Protein AF-A0A5S5D108-F1 (afdb_monomer_lite)

Structure (mmCIF, N/CA/C/O backbone):
data_AF-A0A5S5D108-F1
#
_entry.id   AF-A0A5S5D108-F1
#
loop_
_atom_site.group_PDB
_atom_site.id
_atom_site.type_symbol
_atom_site.label_atom_id
_atom_site.label_alt_id
_atom_site.label_comp_id
_atom_site.label_asym_id
_atom_site.label_entity_id
_atom_site.label_seq_id
_atom_site.pdbx_PDB_ins_code
_atom_site.Cartn_x
_atom_site.Cartn_y
_atom_site.Cartn_z
_atom_site.occupancy
_atom_site.B_iso_or_equiv
_atom_site.auth_seq_id
_atom_site.auth_comp_id
_atom_site.auth_asym_id
_atom_site.auth_atom_id
_atom_site.pdbx_PDB_model_num
ATOM 1 N N . MET A 1 1 ? -5.288 -3.520 -21.185 1.00 42.44 1 MET A N 1
ATOM 2 C CA . MET A 1 1 ? -4.556 -2.537 -20.353 1.00 42.44 1 MET A CA 1
ATOM 3 C C . MET A 1 1 ? -3.387 -3.270 -19.719 1.00 42.44 1 MET A C 1
ATOM 5 O O . MET A 1 1 ? -3.629 -4.169 -18.931 1.00 42.44 1 MET A O 1
ATOM 9 N N . SER A 1 2 ? -2.144 -2.979 -20.115 1.00 45.03 2 SER A N 1
ATOM 10 C CA . SER A 1 2 ? -0.979 -3.663 -19.539 1.00 45.03 2 SER A CA 1
ATOM 11 C C . SER A 1 2 ? -0.767 -3.152 -18.113 1.00 45.03 2 SER A C 1
ATOM 13 O O . SER A 1 2 ? -0.400 -1.992 -17.905 1.00 45.03 2 SER A O 1
ATOM 15 N N . HIS A 1 3 ? -1.108 -3.967 -17.115 1.00 58.56 3 HIS A N 1
ATOM 16 C CA . HIS A 1 3 ? -0.897 -3.608 -15.719 1.00 58.56 3 HIS A CA 1
ATOM 17 C C . HIS A 1 3 ? 0.612 -3.598 -15.455 1.00 58.56 3 HIS A C 1
ATOM 19 O O . HIS A 1 3 ? 1.225 -4.645 -15.292 1.00 58.56 3 HIS A O 1
ATOM 25 N N . ARG A 1 4 ? 1.205 -2.395 -15.399 1.00 70.88 4 ARG A N 1
ATOM 26 C CA . ARG A 1 4 ? 2.649 -2.145 -15.193 1.00 70.88 4 ARG A CA 1
ATOM 27 C C . ARG A 1 4 ? 3.261 -2.891 -13.997 1.00 70.88 4 ARG A C 1
ATOM 29 O O . ARG A 1 4 ? 4.476 -3.025 -13.933 1.00 70.88 4 ARG A O 1
ATOM 36 N N . TYR A 1 5 ? 2.436 -3.353 -13.057 1.00 78.81 5 TYR A N 1
ATOM 37 C CA . TYR A 1 5 ? 2.865 -4.113 -11.890 1.00 78.81 5 TYR A CA 1
ATOM 38 C C . TYR A 1 5 ? 2.055 -5.409 -11.754 1.00 78.81 5 TYR A C 1
ATOM 40 O O . TYR A 1 5 ? 0.820 -5.339 -11.773 1.00 78.81 5 TYR A O 1
ATOM 48 N N . PRO A 1 6 ? 2.725 -6.561 -11.546 1.00 86.31 6 PRO A N 1
ATOM 49 C CA . PRO A 1 6 ? 2.068 -7.832 -11.273 1.00 86.31 6 PRO A CA 1
ATOM 50 C C . PRO A 1 6 ? 1.144 -7.758 -10.058 1.00 86.31 6 PRO A C 1
ATOM 52 O O . PRO A 1 6 ? 1.405 -7.041 -9.086 1.00 86.31 6 PRO A O 1
ATOM 55 N N . LEU A 1 7 ? 0.079 -8.558 -10.080 1.00 83.31 7 LEU A N 1
ATOM 56 C CA . LEU A 1 7 ? -0.920 -8.592 -9.011 1.00 83.31 7 LEU A CA 1
ATOM 57 C C . LEU A 1 7 ? -0.305 -9.018 -7.666 1.00 83.31 7 LEU A C 1
ATOM 59 O O . LEU A 1 7 ? -0.616 -8.439 -6.626 1.00 83.31 7 LEU A O 1
ATOM 63 N N . GLN A 1 8 ? 0.658 -9.943 -7.709 1.00 83.44 8 GLN A N 1
ATOM 64 C CA . GLN A 1 8 ? 1.432 -10.398 -6.551 1.00 83.44 8 GLN A CA 1
ATOM 65 C C . GLN A 1 8 ? 2.207 -9.251 -5.883 1.00 83.44 8 GLN A C 1
ATOM 67 O O . GLN A 1 8 ? 2.210 -9.127 -4.657 1.00 83.44 8 GLN A O 1
ATOM 72 N N . THR A 1 9 ? 2.812 -8.364 -6.679 1.00 88.81 9 THR A N 1
ATOM 73 C CA . THR A 1 9 ? 3.544 -7.188 -6.185 1.00 88.81 9 THR A CA 1
ATOM 74 C C . THR A 1 9 ? 2.607 -6.236 -5.450 1.00 88.81 9 THR A C 1
ATOM 76 O O . THR A 1 9 ? 2.911 -5.789 -4.342 1.00 88.81 9 THR A O 1
ATOM 79 N N . ARG A 1 10 ? 1.425 -5.980 -6.025 1.00 88.38 10 ARG A N 1
ATOM 80 C CA . ARG A 1 10 ? 0.391 -5.133 -5.411 1.00 88.38 10 ARG A CA 1
ATOM 81 C C . ARG A 1 10 ? -0.105 -5.729 -4.090 1.00 88.38 10 ARG A C 1
ATOM 83 O O . ARG A 1 10 ? -0.156 -5.022 -3.086 1.00 88.38 10 ARG A O 1
ATOM 90 N N . ALA A 1 11 ? -0.405 -7.029 -4.070 1.00 87.19 11 ALA A N 1
ATOM 91 C CA . ALA A 1 11 ? -0.857 -7.736 -2.872 1.00 87.19 11 ALA A CA 1
ATOM 92 C C . ALA A 1 11 ? 0.197 -7.698 -1.753 1.00 87.19 11 ALA A C 1
ATOM 94 O O . ALA A 1 11 ? -0.113 -7.382 -0.604 1.00 87.19 11 ALA A O 1
ATOM 95 N N . ARG A 1 12 ? 1.470 -7.933 -2.090 1.00 91.19 12 ARG A N 1
ATOM 96 C CA . ARG A 1 12 ? 2.575 -7.895 -1.124 1.00 91.19 12 ARG A CA 1
ATOM 97 C C . ARG A 1 12 ? 2.792 -6.497 -0.544 1.00 91.19 12 ARG A C 1
ATOM 99 O O . ARG A 1 12 ? 3.071 -6.378 0.648 1.00 91.19 12 ARG A O 1
ATOM 106 N N . ALA A 1 13 ? 2.616 -5.448 -1.349 1.00 91.56 13 ALA A N 1
ATOM 107 C CA . ALA A 1 13 ? 2.649 -4.068 -0.870 1.00 91.56 13 ALA A CA 1
ATOM 108 C C . ALA A 1 13 ? 1.543 -3.786 0.155 1.00 91.56 13 ALA A C 1
ATOM 110 O O . ALA A 1 13 ? 1.832 -3.241 1.219 1.00 91.56 13 ALA A O 1
ATOM 111 N N . ILE A 1 14 ? 0.310 -4.222 -0.116 1.00 90.50 14 ILE A N 1
ATOM 112 C CA . ILE A 1 14 ? -0.821 -4.063 0.810 1.00 90.50 14 ILE A CA 1
ATOM 113 C C . ILE A 1 14 ? -0.542 -4.785 2.135 1.00 90.50 14 ILE A C 1
ATOM 115 O O . ILE A 1 14 ? -0.690 -4.178 3.193 1.00 90.50 14 ILE A O 1
ATOM 119 N N . VAL A 1 15 ? -0.052 -6.031 2.093 1.00 88.81 15 VAL A N 1
ATOM 120 C CA . VAL A 1 15 ? 0.284 -6.806 3.302 1.00 88.81 15 VAL A CA 1
ATOM 121 C C . VAL A 1 15 ? 1.340 -6.104 4.162 1.00 88.81 15 VAL A C 1
ATOM 123 O O . VAL A 1 15 ? 1.256 -6.123 5.390 1.00 88.81 15 VAL A O 1
ATOM 126 N N . MET A 1 16 ? 2.347 -5.472 3.551 1.00 89.62 16 MET A N 1
ATOM 127 C CA . MET A 1 16 ? 3.352 -4.724 4.314 1.00 89.62 16 MET A CA 1
ATOM 128 C C . MET A 1 16 ? 2.752 -3.497 5.004 1.00 89.62 16 MET A C 1
ATOM 130 O O . MET A 1 16 ? 3.085 -3.244 6.164 1.00 89.62 16 MET A O 1
ATOM 134 N N . ILE A 1 17 ? 1.840 -2.785 4.340 1.00 89.44 17 ILE A N 1
ATOM 135 C CA . ILE A 1 17 ? 1.135 -1.635 4.925 1.00 89.44 17 ILE A CA 1
ATOM 136 C C . ILE A 1 17 ? 0.262 -2.085 6.101 1.00 89.44 17 ILE A C 1
ATOM 138 O O . ILE A 1 17 ? 0.334 -1.492 7.174 1.00 89.44 17 ILE A O 1
ATOM 142 N N . THR A 1 18 ? -0.499 -3.176 5.961 1.00 84.88 18 THR A N 1
ATOM 143 C CA . THR A 1 18 ? -1.351 -3.693 7.048 1.00 84.88 18 THR A CA 1
ATOM 144 C C . THR A 1 18 ? -0.553 -4.210 8.246 1.00 84.88 18 THR A C 1
ATOM 146 O O . THR A 1 18 ? -1.073 -4.240 9.354 1.00 84.88 18 THR A O 1
ATOM 149 N N . LYS A 1 19 ? 0.717 -4.587 8.046 1.00 87.62 19 LYS A N 1
ATOM 150 C CA . LYS A 1 19 ? 1.663 -4.939 9.121 1.00 87.62 19 LYS A CA 1
ATOM 151 C C . LYS A 1 19 ? 2.274 -3.721 9.832 1.00 87.62 19 LYS A C 1
ATOM 153 O O . LYS A 1 19 ? 3.085 -3.905 10.732 1.00 87.62 19 LYS A O 1
ATOM 158 N N . GLY A 1 20 ? 1.916 -2.498 9.433 1.00 87.12 20 GLY A N 1
ATOM 159 C CA . GLY A 1 20 ? 2.373 -1.255 10.061 1.00 87.12 20 GLY A CA 1
ATOM 160 C C . GLY A 1 20 ? 3.530 -0.554 9.347 1.00 87.12 20 GLY A C 1
ATOM 161 O O . GLY A 1 20 ? 4.052 0.430 9.865 1.00 87.12 20 GLY A O 1
ATOM 162 N N . ASN A 1 21 ? 3.942 -1.011 8.158 1.00 89.56 21 ASN A N 1
ATOM 163 C CA . ASN A 1 21 ? 4.956 -0.291 7.385 1.00 89.56 21 ASN A CA 1
ATOM 164 C C . ASN A 1 21 ? 4.355 0.965 6.746 1.00 89.56 21 ASN A C 1
ATOM 166 O O . ASN A 1 21 ? 3.231 0.947 6.241 1.00 89.56 21 ASN A O 1
ATOM 170 N N . SER A 1 22 ? 5.129 2.052 6.704 1.00 91.38 22 SER A N 1
ATOM 171 C CA . SER A 1 22 ? 4.696 3.276 6.033 1.00 91.38 22 SER A CA 1
ATOM 172 C C . SER A 1 22 ? 4.648 3.089 4.513 1.00 91.38 22 SER A C 1
ATOM 174 O O . SER A 1 22 ? 5.466 2.379 3.920 1.00 91.38 22 SER A O 1
ATOM 176 N N .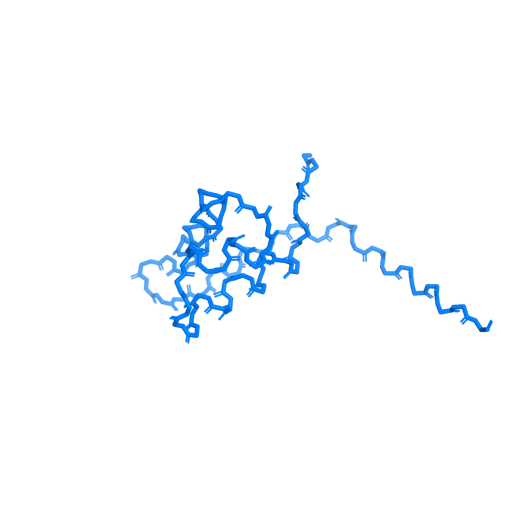 ILE A 1 23 ? 3.721 3.791 3.857 1.00 87.62 23 ILE A N 1
ATOM 177 C CA . ILE A 1 23 ? 3.591 3.790 2.391 1.00 87.62 23 ILE A CA 1
ATOM 178 C C . ILE A 1 23 ? 4.908 4.212 1.719 1.00 87.62 23 ILE A C 1
ATOM 180 O O . ILE A 1 23 ? 5.279 3.651 0.691 1.00 87.62 23 ILE A O 1
ATOM 184 N N . ALA A 1 24 ? 5.644 5.157 2.313 1.00 89.25 24 ALA A N 1
ATOM 185 C CA . ALA A 1 24 ? 6.929 5.622 1.794 1.00 89.25 24 ALA A CA 1
ATOM 186 C C . ALA A 1 24 ? 8.005 4.524 1.811 1.00 89.25 24 ALA A C 1
ATOM 188 O O . ALA A 1 24 ? 8.699 4.329 0.811 1.00 89.25 24 ALA A O 1
ATOM 189 N N . SER A 1 25 ? 8.109 3.768 2.908 1.00 88.88 25 SER A N 1
ATOM 190 C CA . SER A 1 25 ? 9.049 2.646 3.012 1.00 88.88 25 SER A CA 1
ATOM 191 C C . SER A 1 25 ? 8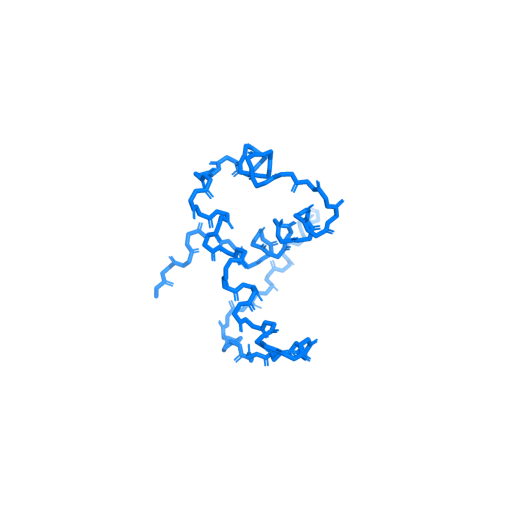.708 1.536 2.020 1.00 88.88 25 SER A C 1
ATOM 193 O O . SER A 1 25 ? 9.594 1.008 1.352 1.00 88.88 25 SER A O 1
ATOM 195 N N . VAL A 1 26 ? 7.418 1.228 1.864 1.00 92.12 26 VAL A N 1
ATOM 196 C CA . VAL A 1 26 ? 6.935 0.226 0.905 1.00 92.12 26 VAL A CA 1
ATOM 197 C C . VAL A 1 26 ? 7.208 0.665 -0.538 1.00 92.12 26 VAL A C 1
ATOM 199 O O . VAL A 1 26 ? 7.694 -0.126 -1.342 1.00 92.12 26 VAL A O 1
ATOM 202 N N . ALA A 1 27 ? 6.975 1.935 -0.868 1.00 91.75 27 ALA A N 1
ATOM 203 C CA . ALA A 1 27 ? 7.265 2.493 -2.187 1.00 91.75 27 ALA A CA 1
ATOM 204 C C . ALA A 1 27 ? 8.759 2.413 -2.538 1.00 91.75 27 ALA A C 1
ATOM 206 O O . ALA A 1 27 ? 9.109 1.971 -3.634 1.00 91.75 27 ALA A O 1
ATOM 207 N N . LYS A 1 28 ? 9.634 2.751 -1.579 1.00 92.25 28 LYS A N 1
ATOM 208 C CA . LYS A 1 28 ? 11.091 2.622 -1.720 1.00 92.25 28 LYS A CA 1
ATOM 209 C C . LYS A 1 28 ? 11.513 1.168 -1.939 1.00 92.25 28 LYS A C 1
ATOM 211 O O . LYS A 1 28 ? 12.362 0.917 -2.786 1.00 92.25 28 LYS A O 1
ATOM 216 N N . TRP A 1 29 ? 10.897 0.224 -1.227 1.00 91.75 29 TRP A N 1
ATOM 217 C CA . TRP A 1 29 ? 11.184 -1.206 -1.360 1.00 91.75 29 TRP A CA 1
ATOM 218 C C . TRP A 1 29 ? 10.872 -1.752 -2.760 1.00 91.75 29 TRP A C 1
ATOM 220 O O . TRP A 1 29 ? 11.641 -2.535 -3.305 1.00 91.75 29 TRP A O 1
ATOM 230 N N . PHE A 1 30 ? 9.764 -1.314 -3.361 1.00 88.00 30 PHE A N 1
ATOM 231 C CA . PHE A 1 30 ? 9.360 -1.736 -4.707 1.00 88.00 30 PHE A CA 1
ATOM 232 C C . PHE A 1 30 ? 9.896 -0.846 -5.836 1.00 88.00 30 PHE A C 1
ATOM 234 O O . PHE A 1 30 ? 9.575 -1.091 -6.997 1.00 88.00 30 PHE A O 1
ATOM 241 N N . GLY A 1 31 ? 10.667 0.199 -5.520 1.00 91.38 31 GLY A N 1
ATOM 242 C CA . GLY A 1 31 ? 11.200 1.129 -6.519 1.00 91.38 31 GLY A CA 1
ATOM 243 C C . GLY A 1 31 ? 10.117 1.881 -7.298 1.00 91.38 31 GLY A C 1
ATOM 244 O O . GLY A 1 31 ? 10.306 2.192 -8.471 1.00 91.38 31 GLY A O 1
ATOM 245 N N . CYS A 1 32 ? 8.967 2.156 -6.676 1.00 87.62 32 CYS A N 1
ATOM 246 C CA . CYS A 1 32 ? 7.841 2.818 -7.333 1.00 87.62 32 CYS A CA 1
ATOM 247 C C . CYS A 1 32 ? 7.457 4.132 -6.632 1.00 87.62 32 CYS A C 1
ATOM 249 O O . CYS A 1 32 ? 7.749 4.313 -5.449 1.00 87.62 32 CYS A O 1
ATOM 251 N N . PRO A 1 33 ? 6.792 5.073 -7.330 1.00 90.88 33 PRO A N 1
ATOM 252 C CA . PRO A 1 33 ? 6.325 6.306 -6.707 1.00 90.88 33 PRO A CA 1
ATOM 253 C C . PRO A 1 33 ? 5.325 6.027 -5.583 1.00 90.88 33 PRO A C 1
ATOM 255 O O . PRO A 1 33 ? 4.427 5.196 -5.743 1.00 90.88 33 PRO A O 1
ATOM 258 N N . THR A 1 34 ? 5.402 6.795 -4.496 1.00 88.88 34 THR A N 1
ATOM 259 C CA . THR A 1 34 ? 4.472 6.706 -3.354 1.00 88.88 34 THR A CA 1
ATOM 260 C C . THR A 1 34 ? 3.009 6.801 -3.780 1.00 88.88 34 THR A C 1
ATOM 262 O O . THR A 1 34 ? 2.185 6.029 -3.299 1.00 88.88 34 THR A O 1
ATOM 265 N N . ALA A 1 35 ? 2.697 7.657 -4.759 1.00 85.44 35 ALA A N 1
ATOM 266 C CA . ALA A 1 35 ? 1.361 7.786 -5.344 1.00 85.44 35 ALA A CA 1
ATOM 267 C C . ALA A 1 35 ? 0.804 6.458 -5.898 1.00 85.44 35 ALA A C 1
ATOM 269 O O . ALA A 1 35 ? -0.397 6.209 -5.814 1.00 85.44 35 ALA A O 1
ATOM 270 N N . THR A 1 36 ? 1.670 5.582 -6.418 1.00 89.88 36 THR A N 1
ATOM 271 C CA . THR A 1 36 ? 1.283 4.266 -6.952 1.00 89.88 36 THR A CA 1
ATOM 272 C C . THR A 1 36 ? 0.840 3.335 -5.828 1.00 89.88 36 THR A C 1
ATOM 274 O O . THR A 1 36 ? -0.224 2.723 -5.908 1.00 89.88 36 THR A O 1
ATOM 277 N N . VAL A 1 37 ? 1.619 3.274 -4.748 1.00 89.75 37 VAL A N 1
ATOM 278 C CA . VAL A 1 37 ? 1.299 2.455 -3.573 1.00 89.75 37 VAL A CA 1
ATOM 279 C C . VAL A 1 37 ? 0.055 2.989 -2.861 1.00 89.75 37 VAL A C 1
ATOM 281 O O . VAL A 1 37 ? -0.825 2.209 -2.502 1.00 89.75 37 VAL A O 1
ATOM 284 N N . SER A 1 38 ? -0.080 4.314 -2.740 1.00 87.38 38 SER A N 1
ATOM 285 C CA . SER A 1 38 ? -1.293 4.954 -2.218 1.00 87.38 38 SER A CA 1
ATOM 286 C C . SER A 1 38 ? -2.528 4.578 -3.036 1.00 87.38 38 SER A C 1
ATOM 288 O O . SER A 1 38 ? -3.561 4.249 -2.462 1.00 87.38 38 SER A O 1
ATOM 290 N N . ARG A 1 39 ? -2.427 4.560 -4.372 1.00 87.44 39 ARG A N 1
ATOM 291 C CA . ARG A 1 39 ? -3.520 4.135 -5.260 1.00 87.44 39 ARG A CA 1
ATOM 292 C C . ARG A 1 39 ? -3.923 2.684 -4.995 1.00 87.44 39 ARG A C 1
ATOM 294 O O . ARG A 1 39 ? -5.113 2.410 -4.915 1.00 87.44 39 ARG A O 1
ATOM 301 N N . TRP A 1 40 ? -2.964 1.770 -4.831 1.00 88.69 40 TRP A N 1
ATOM 302 C CA . TRP A 1 40 ? -3.257 0.367 -4.507 1.00 88.69 40 TRP A CA 1
ATOM 303 C C . TRP A 1 40 ? -3.909 0.202 -3.140 1.00 88.69 40 TRP A C 1
ATOM 305 O O . TRP A 1 40 ? -4.803 -0.624 -2.989 1.00 88.69 40 TRP A O 1
ATOM 315 N N . TYR A 1 41 ? -3.482 0.986 -2.154 1.00 85.94 41 TYR A N 1
ATOM 316 C CA . TYR A 1 41 ? -4.076 0.942 -0.826 1.00 85.94 41 TYR A CA 1
ATOM 317 C C . TYR A 1 41 ? -5.499 1.514 -0.816 1.00 85.94 41 TYR A C 1
ATOM 319 O O . TYR A 1 41 ? -6.379 0.942 -0.184 1.00 85.94 41 TYR A O 1
ATOM 327 N N . LEU A 1 42 ? -5.762 2.589 -1.564 1.00 82.81 42 LEU A N 1
ATOM 328 C CA . LEU A 1 42 ? -7.117 3.124 -1.746 1.00 82.81 42 LEU A CA 1
ATOM 329 C C . LEU A 1 42 ? -8.036 2.135 -2.471 1.00 82.81 42 LEU A C 1
ATOM 331 O O . LEU A 1 42 ? -9.178 1.971 -2.062 1.00 82.81 42 LEU A O 1
ATOM 335 N N . ASP A 1 43 ? -7.531 1.460 -3.506 1.00 83.44 43 ASP A N 1
ATOM 336 C CA . ASP A 1 43 ? -8.229 0.378 -4.211 1.00 83.44 43 ASP A CA 1
ATOM 337 C C . ASP A 1 43 ? -8.601 -0.744 -3.223 1.00 83.44 43 ASP A C 1
ATOM 339 O O . ASP A 1 43 ? -9.769 -1.100 -3.095 1.00 83.44 43 ASP A O 1
ATOM 343 N N . TYR A 1 44 ? -7.639 -1.192 -2.406 1.00 82.38 44 TYR A N 1
ATOM 344 C CA . TYR A 1 44 ? -7.857 -2.145 -1.311 1.00 82.38 44 TYR A CA 1
ATOM 345 C C . TYR A 1 44 ? -8.908 -1.684 -0.285 1.00 82.38 44 TYR A C 1
ATOM 347 O O . TYR A 1 44 ? -9.781 -2.462 0.095 1.00 82.38 44 TYR A O 1
ATOM 355 N N . LEU A 1 45 ? -8.860 -0.425 0.159 1.00 77.50 45 LEU A N 1
ATOM 356 C CA . LEU A 1 45 ? -9.852 0.131 1.085 1.00 77.50 45 LEU A CA 1
ATOM 357 C C . LEU A 1 45 ? -11.243 0.241 0.449 1.00 77.50 45 LEU A C 1
ATOM 359 O O . LEU A 1 45 ? -12.237 0.024 1.138 1.00 77.50 45 LEU A O 1
ATOM 363 N N . GLY A 1 46 ? -11.312 0.535 -0.851 1.00 70.94 46 GLY A N 1
ATOM 364 C CA . GLY A 1 46 ? -12.544 0.512 -1.635 1.00 70.94 46 GLY A CA 1
ATOM 365 C C . GLY A 1 46 ? -13.172 -0.883 -1.691 1.00 70.94 46 GLY A C 1
ATOM 366 O O . GLY A 1 46 ? -14.379 -1.005 -1.495 1.00 70.94 46 GLY A O 1
ATOM 367 N N . TYR A 1 47 ? -12.361 -1.940 -1.845 1.00 61.53 47 TYR A N 1
ATOM 368 C CA . TYR A 1 47 ? -12.823 -3.335 -1.726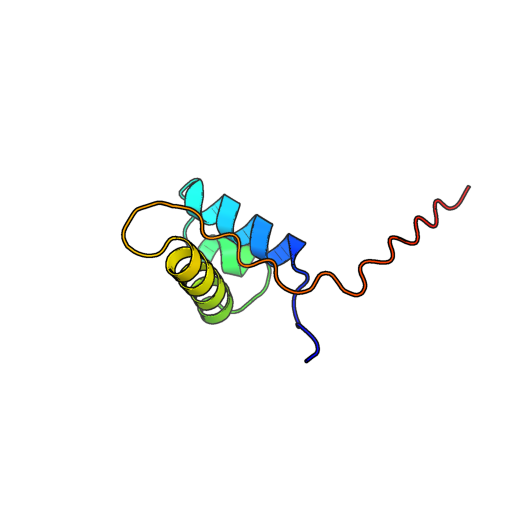 1.00 61.53 47 TYR A CA 1
ATOM 369 C C . TYR A 1 47 ? -13.290 -3.704 -0.313 1.00 61.53 47 TYR A C 1
ATOM 371 O O . TYR A 1 47 ? -14.118 -4.597 -0.146 1.00 61.53 47 TYR A O 1
ATOM 379 N N . ARG A 1 48 ? -12.786 -3.014 0.715 1.00 56.16 48 ARG A N 1
ATOM 380 C CA . ARG A 1 48 ? -13.187 -3.201 2.117 1.00 56.16 48 ARG A CA 1
ATOM 381 C C . ARG A 1 48 ? -14.468 -2.434 2.488 1.00 56.16 48 ARG A C 1
ATOM 383 O O . ARG A 1 48 ? -14.704 -2.227 3.678 1.00 56.16 48 ARG A O 1
ATOM 390 N N . GLY A 1 49 ? -15.222 -1.959 1.487 1.00 46.19 49 GLY A N 1
ATOM 391 C CA . GLY A 1 49 ? -16.308 -0.980 1.579 1.00 46.19 49 GLY A CA 1
ATOM 392 C C . GLY A 1 49 ? -17.092 -1.003 2.891 1.00 46.19 49 GLY A C 1
ATOM 393 O O . GLY A 1 49 ? -17.564 -2.058 3.275 1.00 46.19 49 GLY A O 1
ATOM 394 N N . LYS A 1 50 ? -17.178 0.174 3.540 1.00 44.88 50 LYS A N 1
ATOM 395 C CA . LYS A 1 50 ? -17.966 0.661 4.707 1.00 44.88 50 LYS A CA 1
ATOM 396 C C . LYS A 1 50 ? -18.361 -0.268 5.881 1.00 44.88 50 LYS A C 1
ATOM 398 O O . LYS A 1 50 ? -18.677 0.262 6.937 1.00 44.88 50 LYS A O 1
ATOM 403 N N . GLU A 1 51 ? -18.281 -1.586 5.777 1.00 47.28 51 GLU A N 1
ATOM 404 C CA . GLU A 1 51 ? -18.759 -2.560 6.765 1.00 47.28 51 GLU A CA 1
ATOM 405 C C . GLU A 1 51 ? -17.791 -3.739 6.952 1.00 47.28 51 GLU A C 1
ATOM 407 O O . GLU A 1 51 ? -18.180 -4.805 7.409 1.00 47.28 51 GLU A O 1
ATOM 412 N N . GLY A 1 52 ? -16.507 -3.587 6.610 1.00 47.00 52 GLY A N 1
ATOM 413 C CA . GLY A 1 52 ? -15.479 -4.580 6.955 1.00 47.00 52 GLY A CA 1
ATOM 414 C C . GLY A 1 52 ? -15.607 -5.938 6.249 1.00 47.00 52 GLY A C 1
ATOM 415 O O . GLY A 1 52 ? -14.776 -6.812 6.492 1.00 47.00 52 GLY A O 1
ATOM 416 N N . ILE A 1 53 ? -16.582 -6.103 5.355 1.00 44.75 53 ILE A N 1
ATOM 417 C CA . ILE A 1 53 ? -16.755 -7.286 4.515 1.00 44.75 53 ILE A CA 1
ATOM 418 C C . ILE A 1 53 ? -15.829 -7.129 3.307 1.00 44.75 53 ILE A C 1
ATOM 420 O O . ILE A 1 53 ? -15.928 -6.169 2.545 1.00 44.75 53 ILE A O 1
ATOM 424 N N . THR A 1 54 ? -14.888 -8.057 3.147 1.00 43.81 54 THR A N 1
ATOM 425 C CA . THR A 1 54 ? -14.032 -8.129 1.961 1.00 43.81 54 THR A CA 1
ATOM 426 C C . THR A 1 54 ? -14.905 -8.507 0.768 1.00 43.81 54 THR A C 1
ATOM 428 O O . THR A 1 54 ? -15.226 -9.678 0.585 1.00 43.81 54 THR A O 1
ATOM 431 N N . ILE A 1 55 ? -15.320 -7.531 -0.042 1.00 47.09 55 ILE A N 1
ATOM 432 C CA . ILE A 1 55 ? -15.978 -7.820 -1.315 1.00 47.09 55 ILE A CA 1
ATOM 433 C C . ILE A 1 55 ? -14.858 -8.222 -2.272 1.00 47.09 55 ILE A C 1
ATOM 435 O O . ILE A 1 55 ? -14.216 -7.375 -2.895 1.00 47.09 55 ILE A O 1
ATOM 439 N N . THR A 1 56 ? -14.563 -9.520 -2.347 1.00 46.34 56 THR A N 1
ATOM 440 C CA . THR A 1 56 ? -13.754 -10.097 -3.421 1.00 46.34 56 THR A CA 1
ATOM 441 C C . THR A 1 56 ? -14.515 -9.894 -4.724 1.00 46.34 56 THR A C 1
ATOM 443 O O . THR A 1 56 ? -15.274 -10.752 -5.167 1.00 46.34 56 THR A O 1
ATOM 446 N N . LEU A 1 57 ? -14.336 -8.730 -5.351 1.00 45.19 57 LEU A N 1
ATOM 447 C CA . LEU A 1 57 ? -14.679 -8.580 -6.752 1.00 45.19 57 LEU A CA 1
ATOM 448 C C . LEU A 1 57 ? -13.719 -9.510 -7.493 1.00 45.19 57 LEU A C 1
ATOM 450 O O . LEU A 1 57 ? -12.511 -9.264 -7.526 1.00 45.19 57 LEU A O 1
ATOM 454 N N . GLN A 1 58 ? -14.244 -10.622 -8.002 1.00 44.47 58 GLN A N 1
ATOM 455 C CA . GLN A 1 58 ? -13.503 -11.565 -8.824 1.00 44.47 58 GLN A CA 1
ATOM 456 C C . GLN A 1 58 ? -13.093 -10.836 -10.105 1.00 44.47 58 GLN A C 1
ATOM 458 O O . GLN A 1 58 ? -13.817 -10.810 -11.098 1.00 44.47 58 GLN A O 1
ATOM 463 N N . SER A 1 59 ? -11.957 -10.142 -10.052 1.00 43.25 59 SER A N 1
ATOM 464 C CA . SER A 1 59 ? -11.351 -9.546 -11.230 1.00 43.25 59 SER A CA 1
ATOM 465 C C . SER A 1 59 ? -11.025 -10.701 -12.158 1.00 43.25 59 SER A C 1
ATOM 467 O O . SER A 1 59 ? -10.264 -11.581 -11.763 1.00 43.25 59 SER A O 1
ATOM 469 N N . ARG A 1 60 ? -11.653 -10.702 -13.338 1.00 45.50 60 ARG A N 1
ATOM 470 C CA . ARG A 1 60 ? -11.479 -11.676 -14.421 1.00 45.50 60 ARG A CA 1
ATOM 471 C C . ARG A 1 60 ? -10.061 -12.247 -14.443 1.00 45.50 60 ARG A C 1
ATOM 473 O O . ARG A 1 60 ? -9.122 -11.576 -14.866 1.00 45.50 60 ARG A O 1
ATOM 480 N N . MET A 1 61 ? -9.938 -13.457 -13.904 1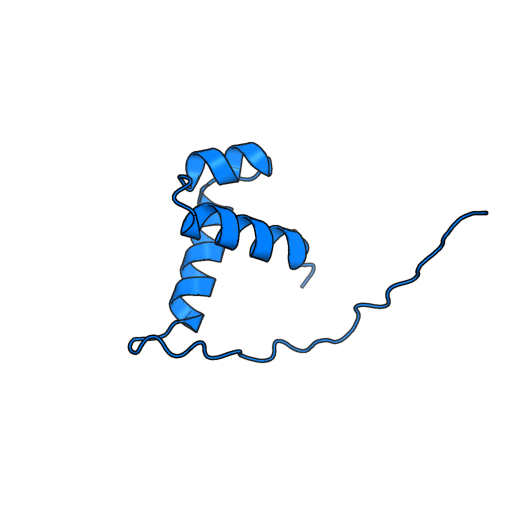.00 44.88 61 MET A N 1
ATOM 481 C CA . MET A 1 61 ? -8.770 -14.316 -14.022 1.00 44.88 61 MET A CA 1
ATOM 482 C C . MET A 1 61 ? -8.815 -14.929 -15.415 1.00 44.88 61 MET A C 1
ATOM 484 O O . MET A 1 61 ? -9.210 -16.076 -15.575 1.00 44.88 61 MET A O 1
ATOM 488 N N . ASP A 1 62 ? -8.452 -14.141 -16.415 1.00 46.09 62 ASP A N 1
ATOM 489 C CA . ASP A 1 62 ? -8.070 -14.665 -17.717 1.00 46.09 62 ASP A CA 1
ATOM 490 C C . ASP A 1 62 ? -6.565 -14.382 -17.859 1.00 46.09 62 ASP A C 1
ATOM 492 O O . ASP A 1 62 ? -6.123 -13.247 -17.664 1.00 46.09 62 ASP A O 1
ATOM 496 N N . ASP A 1 63 ? -5.794 -15.443 -18.103 1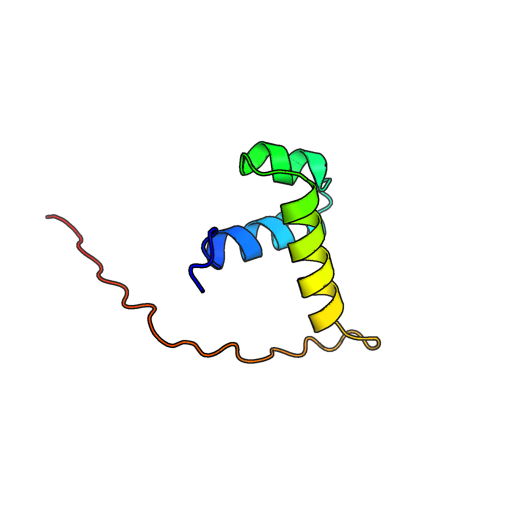.00 46.44 63 ASP A N 1
ATOM 497 C CA . ASP A 1 63 ? -4.343 -15.477 -18.342 1.00 46.44 63 ASP A CA 1
ATOM 498 C C . ASP A 1 63 ? -3.402 -15.267 -17.137 1.00 46.44 63 ASP A C 1
ATOM 500 O O . ASP A 1 63 ? -2.579 -14.352 -17.087 1.00 46.44 63 ASP A O 1
ATOM 504 N N . ILE A 1 64 ? -3.423 -16.210 -16.190 1.00 49.69 64 ILE A N 1
ATOM 505 C CA . ILE A 1 64 ? -2.182 -16.618 -15.508 1.00 49.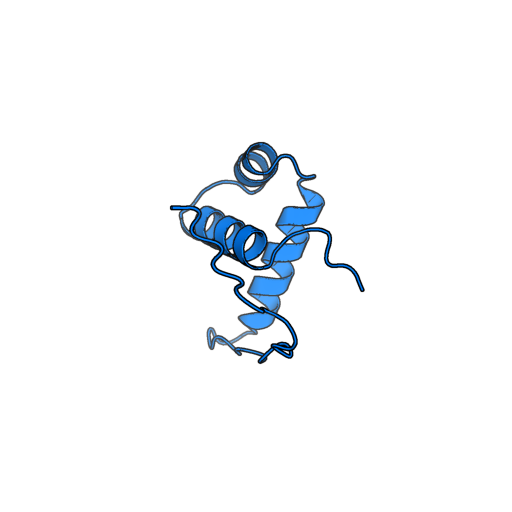69 64 ILE A CA 1
ATOM 506 C C . ILE A 1 64 ? -1.881 -18.048 -15.952 1.00 49.69 64 ILE A C 1
ATOM 508 O O . ILE A 1 64 ? -2.173 -19.014 -15.250 1.00 49.69 64 ILE A O 1
ATOM 512 N N . THR A 1 65 ? -1.315 -18.184 -17.146 1.00 43.56 65 THR A N 1
ATOM 513 C CA . THR A 1 65 ? -0.670 -19.426 -17.571 1.00 43.56 65 THR A CA 1
ATOM 514 C C . THR A 1 65 ? 0.654 -19.500 -16.823 1.00 43.56 65 THR A C 1
ATOM 516 O O . THR A 1 65 ? 1.618 -18.818 -17.163 1.00 43.56 65 THR A O 1
ATOM 519 N N . ILE A 1 66 ? 0.675 -20.258 -15.728 1.00 46.41 66 ILE A N 1
ATOM 520 C CA . ILE A 1 66 ? 1.911 -20.642 -15.047 1.00 46.41 66 ILE A CA 1
ATOM 521 C C . ILE A 1 66 ? 2.606 -21.634 -15.982 1.00 46.41 66 ILE A C 1
ATOM 523 O O . ILE A 1 66 ? 2.299 -22.822 -15.961 1.00 46.41 66 ILE A O 1
ATOM 527 N N . THR A 1 67 ? 3.488 -21.153 -16.856 1.00 46.66 67 THR A N 1
ATOM 528 C CA . THR A 1 67 ? 4.502 -22.017 -17.465 1.00 46.66 67 THR A CA 1
ATOM 529 C C . THR A 1 67 ? 5.630 -22.150 -16.456 1.00 46.66 67 THR A C 1
ATOM 531 O O . THR A 1 67 ? 6.469 -21.261 -16.304 1.00 46.66 67 THR A O 1
ATOM 534 N N . ASP A 1 68 ? 5.556 -23.237 -15.699 1.00 48.31 68 ASP A N 1
ATOM 535 C CA . ASP A 1 68 ? 6.601 -23.737 -14.819 1.00 48.31 68 ASP A CA 1
ATOM 536 C C . ASP A 1 68 ? 7.675 -24.401 -15.700 1.00 48.31 68 ASP A C 1
ATOM 538 O O . ASP A 1 68 ? 7.706 -25.616 -15.866 1.00 48.31 68 ASP A O 1
ATOM 542 N N . ASP A 1 69 ? 8.518 -23.592 -16.348 1.00 48.28 69 ASP A N 1
ATOM 543 C CA . ASP A 1 69 ? 9.766 -24.078 -16.948 1.00 48.28 69 ASP A CA 1
ATOM 544 C C . ASP A 1 69 ? 10.802 -24.224 -15.821 1.00 48.28 69 ASP A C 1
ATOM 546 O O . ASP A 1 69 ? 11.659 -23.365 -15.595 1.00 48.28 69 ASP A O 1
ATOM 550 N N . ILE A 1 70 ? 10.673 -25.316 -15.062 1.00 51.09 70 ILE A N 1
ATOM 551 C CA . ILE A 1 70 ? 11.769 -25.871 -14.268 1.00 51.09 70 ILE A CA 1
ATOM 552 C C . ILE A 1 70 ? 12.778 -26.431 -15.272 1.00 51.09 70 ILE A C 1
ATOM 554 O O . ILE A 1 70 ? 12.547 -27.463 -15.894 1.00 51.09 70 ILE A O 1
ATOM 558 N N . ILE A 1 71 ? 13.882 -25.708 -15.453 1.00 51.62 71 ILE A N 1
ATOM 559 C CA . ILE A 1 71 ? 15.051 -26.195 -16.186 1.00 51.62 71 ILE A CA 1
ATOM 560 C C . ILE A 1 71 ? 15.762 -27.217 -15.287 1.00 51.62 71 ILE A C 1
ATOM 562 O O . ILE A 1 71 ? 16.183 -26.871 -14.180 1.00 51.62 71 ILE A O 1
ATOM 566 N N . GLU A 1 72 ? 15.832 -28.456 -15.778 1.00 45.59 72 GLU A N 1
ATOM 567 C CA . GLU A 1 72 ? 16.621 -29.586 -15.257 1.00 45.59 72 GLU A CA 1
ATOM 568 C C . GLU A 1 72 ? 18.132 -29.376 -15.462 1.00 45.59 72 GLU A C 1
ATOM 570 O O . GLU A 1 72 ? 18.520 -28.837 -16.529 1.00 45.59 72 GLU A O 1
#

Foldseek 3Di:
DPPPDDPVLLVVLLVCVVVPDDLVVSCVVVVHDSVVNVVSNVVQVVCCPPPNDRNPPVDDPDDPPPPPPPPD

Sequence (72 aa):
MSHRYPLQTRARAIVMITKGNSIASVAKWFGCPTATVSRWYLDYLGYRGKEGITITLQSRMDDITITDDIIE

Secondary structure (DSSP, 8-state):
---SS-HHHHHHHHHHHHTT--HHHHHHHTT--HHHHHHHHHHHHHHTHHHH--------------------

InterPro domains:
  IPR009057 Homedomain-like superfamily [SSF46689] (2-47)
  IPR036388 Winged helix-like DNA-binding domain superfamily [G3DSA:1.10.10.10] (2-44)

pLDDT: mean 71.1, std 19.92, range [42.44, 92.25]

Organism: NCBI:txid415956

Radius of gyration: 14.56 Å; chains: 1; bounding box: 35×37×30 Å